Protein AF-A0A239FRS4-F1 (afdb_monomer)

Secondary structure (DSSP, 8-state):
------EEEEEEEEEEETTTTEEE-STTHHHHHHHHHHHH---EEEEEEEEEEE--PPPSSPPPPS--

Radius of gyration: 20.09 Å; Cα contacts (8 Å, |Δi|>4): 96; chains: 1; bounding box: 48×32×46 Å

Foldseek 3Di:
DPPDWPKDKDKWKKKFFPVVPDIDTDPCNVVVQVVCCVVPVTDMDMDMDIDMDTHPDDDPDPDPDPPD

Solvent-accessible surface area (backbone atoms only — not comparable to full-atom values): 4317 Å² total; per-residue (Å²): 130,85,78,74,72,52,64,51,75,50,75,51,28,36,15,29,26,77,87,77,72,46,78,37,69,44,92,56,14,57,60,52,28,50,52,46,24,75,74,67,73,48,68,53,50,70,50,75,48,79,47,77,48,76,51,90,69,81,72,94,61,83,81,71,76,91,81,123

Structure (mmCIF, N/CA/C/O backbone):
data_AF-A0A239FRS4-F1
#
_entry.id   AF-A0A239FRS4-F1
#
loop_
_atom_site.group_PDB
_atom_site.id
_atom_site.type_symbol
_atom_site.label_atom_id
_atom_site.label_alt_id
_atom_site.label_comp_id
_atom_site.label_asym_id
_atom_site.label_entity_id
_atom_site.label_seq_id
_atom_site.pdbx_PDB_ins_code
_atom_site.Cartn_x
_atom_site.Cartn_y
_atom_site.Cartn_z
_atom_site.occupancy
_atom_site.B_iso_or_equiv
_atom_site.auth_seq_id
_atom_site.auth_comp_id
_atom_site.auth_asym_id
_atom_site.auth_atom_id
_atom_site.pdbx_PDB_model_num
ATOM 1 N N . MET A 1 1 ? -35.397 9.522 13.613 1.00 39.97 1 MET A N 1
ATOM 2 C CA . MET A 1 1 ? -34.187 9.903 12.853 1.00 39.97 1 MET A CA 1
ATOM 3 C C . MET A 1 1 ? -33.205 8.759 13.021 1.00 39.97 1 MET A C 1
ATOM 5 O O . MET A 1 1 ? -32.872 8.460 14.159 1.00 39.97 1 MET A O 1
ATOM 9 N N . ASN A 1 2 ? -32.858 8.041 11.948 1.00 47.19 2 ASN A N 1
ATOM 10 C CA . ASN A 1 2 ? -31.929 6.911 12.042 1.00 47.19 2 ASN A CA 1
ATOM 11 C C . ASN A 1 2 ? -30.571 7.446 12.504 1.00 47.19 2 ASN A C 1
ATOM 13 O O . ASN A 1 2 ? -30.000 8.303 11.832 1.00 47.19 2 ASN A O 1
ATOM 17 N N . ALA A 1 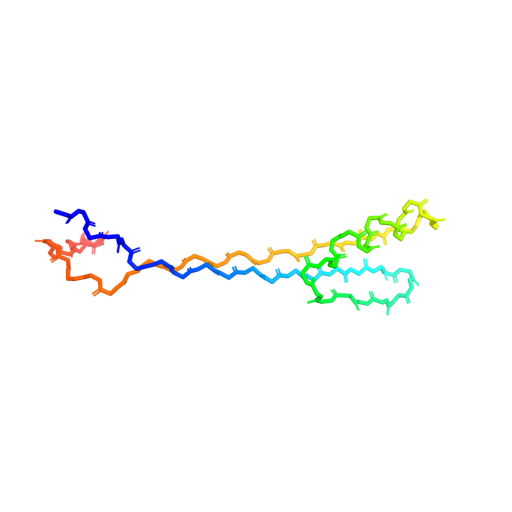3 ? -30.084 6.984 13.655 1.00 56.72 3 ALA A N 1
ATOM 18 C CA . ALA A 1 3 ? -28.741 7.300 14.107 1.00 56.72 3 ALA A CA 1
ATOM 19 C C . ALA A 1 3 ? -27.763 6.675 13.106 1.00 56.72 3 ALA A C 1
ATOM 21 O O . ALA A 1 3 ? -27.588 5.457 13.078 1.00 56.72 3 ALA A O 1
ATOM 22 N N . SER A 1 4 ? -27.181 7.492 12.228 1.00 63.06 4 SER A N 1
ATOM 23 C CA . SER A 1 4 ? -26.118 7.050 11.332 1.00 63.06 4 SER A CA 1
ATOM 24 C C . SER A 1 4 ? -25.024 6.415 12.182 1.00 63.06 4 SER A C 1
ATOM 26 O O . SER A 1 4 ? -24.444 7.078 13.041 1.00 63.06 4 SER A O 1
ATOM 28 N N . ARG A 1 5 ? -24.768 5.120 11.975 1.00 68.75 5 ARG A N 1
ATOM 29 C CA . ARG A 1 5 ? -23.682 4.395 12.639 1.00 68.75 5 ARG A CA 1
ATOM 30 C C . ARG A 1 5 ? -22.396 5.183 12.408 1.00 68.75 5 ARG A C 1
ATOM 32 O O . ARG A 1 5 ? -21.993 5.327 11.252 1.00 68.75 5 ARG A O 1
ATOM 39 N N . ALA A 1 6 ? -21.776 5.708 13.469 1.00 66.62 6 ALA A N 1
ATOM 40 C CA . ALA A 1 6 ? -20.482 6.368 13.336 1.00 66.62 6 ALA A CA 1
ATOM 41 C C . ALA A 1 6 ? -19.547 5.384 12.628 1.00 66.62 6 ALA A C 1
ATOM 43 O O . ALA A 1 6 ? -19.384 4.257 13.076 1.00 66.62 6 ALA A O 1
ATOM 44 N N . THR A 1 7 ? -19.054 5.747 11.451 1.00 83.62 7 THR A N 1
ATOM 45 C CA . THR A 1 7 ? -18.278 4.835 10.616 1.00 83.62 7 THR A CA 1
ATOM 46 C C . THR A 1 7 ? -17.055 5.587 10.152 1.00 83.62 7 THR A C 1
ATOM 48 O O . THR A 1 7 ? -17.173 6.598 9.461 1.00 83.62 7 THR A O 1
ATOM 51 N N . GLN A 1 8 ? -15.880 5.109 10.542 1.00 88.31 8 GLN A N 1
ATOM 52 C CA . GLN A 1 8 ? -14.629 5.602 9.995 1.00 88.31 8 GLN A CA 1
ATOM 53 C C . GLN A 1 8 ? -14.170 4.625 8.920 1.00 88.31 8 GLN A C 1
ATOM 55 O O . GLN A 1 8 ? -14.139 3.417 9.134 1.00 88.31 8 GLN A O 1
ATOM 60 N N . THR A 1 9 ? -13.819 5.148 7.752 1.00 91.81 9 THR A N 1
ATOM 61 C CA . THR A 1 9 ? -13.201 4.362 6.683 1.00 91.81 9 THR A CA 1
ATOM 62 C C . THR A 1 9 ? -11.855 4.975 6.354 1.00 91.81 9 THR A C 1
ATOM 64 O O . THR A 1 9 ? -11.769 6.179 6.111 1.00 91.81 9 THR A O 1
ATOM 67 N N . SER A 1 10 ? -10.806 4.162 6.331 1.00 92.88 10 SER A N 1
ATOM 68 C CA . SER A 1 10 ? -9.492 4.574 5.849 1.00 92.88 10 SER A CA 1
ATOM 69 C C . SER A 1 10 ? -8.978 3.595 4.800 1.00 92.88 10 SER A C 1
ATOM 71 O O . SER A 1 10 ? -9.267 2.397 4.827 1.00 92.88 1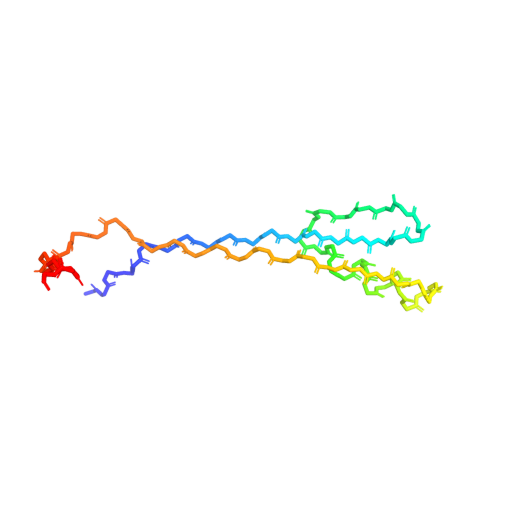0 SER A O 1
ATOM 73 N N . ARG A 1 11 ? -8.242 4.136 3.825 1.00 94.38 11 ARG A N 1
ATOM 74 C CA . ARG A 1 11 ? -7.621 3.369 2.747 1.00 94.38 11 ARG A CA 1
ATOM 75 C C . ARG A 1 11 ? -6.168 3.786 2.614 1.00 94.38 11 ARG A C 1
ATOM 77 O O . ARG A 1 11 ? -5.891 4.954 2.347 1.00 94.38 11 ARG A O 1
ATOM 84 N N . ALA A 1 12 ? -5.264 2.829 2.749 1.00 96.19 12 ALA A N 1
ATOM 85 C CA . ALA A 1 12 ? -3.853 3.007 2.441 1.00 96.19 12 ALA A CA 1
ATOM 86 C C . ALA A 1 12 ? -3.512 2.176 1.204 1.00 96.19 12 ALA A C 1
ATOM 88 O O . ALA A 1 12 ? -3.923 1.022 1.091 1.00 96.19 12 ALA A O 1
ATOM 89 N N . VAL A 1 13 ? -2.784 2.772 0.263 1.00 98.00 13 VAL A N 1
ATOM 90 C CA . VAL A 1 13 ? -2.343 2.093 -0.957 1.00 98.00 13 VAL A CA 1
ATOM 91 C C . VAL A 1 13 ? -0.837 2.231 -1.050 1.00 98.00 13 VAL A C 1
ATOM 93 O O . VAL A 1 13 ? -0.297 3.333 -0.980 1.00 98.00 13 VAL A O 1
ATOM 96 N N . THR A 1 14 ? -0.172 1.101 -1.222 1.00 98.25 14 THR A N 1
ATOM 97 C CA . THR A 1 14 ? 1.253 1.022 -1.499 1.00 98.25 14 THR A CA 1
ATOM 98 C C . THR A 1 14 ? 1.442 0.253 -2.794 1.00 98.25 14 THR A C 1
ATOM 100 O O . THR A 1 14 ? 0.749 -0.721 -3.051 1.00 98.25 14 THR A O 1
ATOM 103 N N . ALA A 1 15 ? 2.370 0.675 -3.634 1.00 98.56 15 ALA A N 1
ATOM 104 C CA . ALA A 1 15 ? 2.700 -0.040 -4.853 1.00 98.56 15 ALA A CA 1
ATOM 105 C C . ALA A 1 15 ? 4.197 0.030 -5.127 1.00 98.56 15 ALA A C 1
ATOM 107 O O . ALA A 1 15 ? 4.897 0.877 -4.565 1.00 98.56 15 ALA A O 1
ATOM 108 N N . GLY A 1 16 ? 4.693 -0.825 -6.013 1.00 98.44 16 GLY A N 1
ATOM 109 C CA . GLY A 1 16 ? 6.106 -0.827 -6.355 1.00 98.44 16 GLY A CA 1
ATOM 110 C C . GLY A 1 16 ? 6.438 -1.560 -7.641 1.00 98.44 16 GLY A C 1
ATOM 111 O O . GLY A 1 16 ? 5.588 -2.159 -8.301 1.00 98.44 16 GLY A O 1
ATOM 112 N N . CYS A 1 17 ? 7.715 -1.478 -7.998 1.00 98.69 17 CYS A N 1
ATOM 113 C CA . CYS A 1 17 ? 8.306 -2.196 -9.117 1.00 98.69 17 CYS A CA 1
ATOM 114 C C . CYS A 1 17 ? 9.598 -2.867 -8.654 1.00 98.69 17 CYS A C 1
ATOM 116 O O . CYS A 1 17 ? 10.567 -2.178 -8.323 1.00 98.69 17 CYS A O 1
ATOM 118 N N . ASP A 1 18 ? 9.636 -4.199 -8.695 1.00 94.94 18 ASP A N 1
ATOM 119 C CA . ASP A 1 18 ? 10.778 -4.982 -8.204 1.00 94.94 18 ASP A CA 1
ATOM 120 C C . ASP A 1 18 ? 12.046 -4.708 -9.020 1.00 94.94 18 ASP A C 1
ATOM 122 O O . ASP A 1 18 ? 13.144 -4.608 -8.476 1.00 94.94 18 ASP A O 1
ATOM 126 N N . ARG A 1 19 ? 11.889 -4.492 -10.332 1.00 97.50 19 ARG A N 1
ATOM 127 C CA . ARG A 1 19 ? 13.005 -4.192 -11.237 1.00 97.50 19 ARG A CA 1
ATOM 128 C C . ARG A 1 19 ? 13.620 -2.815 -10.981 1.00 97.50 19 ARG A C 1
ATOM 130 O O . ARG A 1 19 ? 14.838 -2.682 -10.992 1.00 97.50 19 ARG A O 1
ATOM 137 N N . CYS A 1 20 ? 12.793 -1.7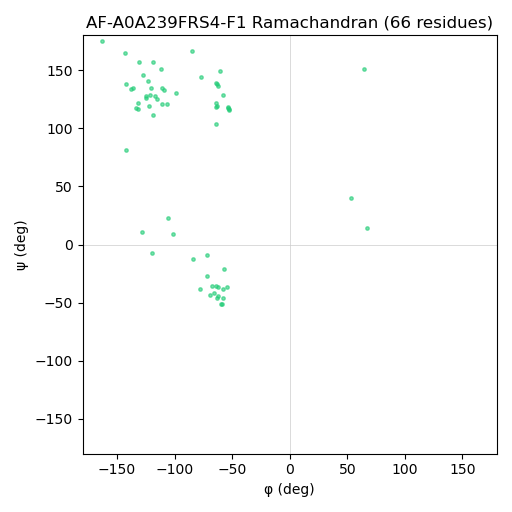91 -10.766 1.00 97.56 20 CYS A N 1
ATOM 138 C CA . CYS A 1 20 ? 13.266 -0.423 -10.519 1.00 97.56 20 CYS A CA 1
ATOM 139 C C . CYS A 1 20 ? 13.639 -0.173 -9.053 1.00 97.56 20 CYS A C 1
ATOM 141 O O . CYS A 1 20 ? 14.245 0.855 -8.765 1.00 97.56 20 CYS A O 1
ATOM 143 N N . ARG A 1 21 ? 13.273 -1.083 -8.137 1.00 97.06 21 ARG A N 1
ATOM 144 C CA . ARG A 1 21 ? 13.420 -0.915 -6.682 1.00 97.06 21 ARG A CA 1
ATOM 145 C C . ARG A 1 21 ? 12.782 0.386 -6.175 1.00 97.06 21 ARG A C 1
ATOM 147 O O . ARG A 1 21 ? 13.338 1.066 -5.319 1.00 97.06 21 ARG A O 1
ATOM 154 N N . THR A 1 22 ? 11.616 0.735 -6.723 1.00 96.94 22 THR A N 1
ATOM 155 C CA . THR A 1 22 ? 10.847 1.932 -6.339 1.00 96.94 22 THR A CA 1
ATOM 156 C C . THR A 1 22 ? 9.550 1.556 -5.630 1.00 96.94 22 THR A C 1
ATOM 158 O O . THR A 1 22 ? 8.983 0.488 -5.886 1.00 96.94 22 THR A O 1
ATOM 161 N N . LYS A 1 23 ? 9.090 2.450 -4.749 1.00 98.00 23 LYS A N 1
ATOM 162 C CA . LYS A 1 23 ? 7.881 2.305 -3.937 1.00 98.00 23 LYS A CA 1
ATOM 163 C C . LYS A 1 23 ? 7.088 3.612 -3.938 1.00 98.00 23 LYS A C 1
ATOM 165 O O . LYS A 1 23 ? 7.651 4.683 -3.727 1.00 98.00 23 LYS A O 1
ATOM 170 N N . TRP A 1 24 ? 5.778 3.506 -4.122 1.00 98.06 24 TR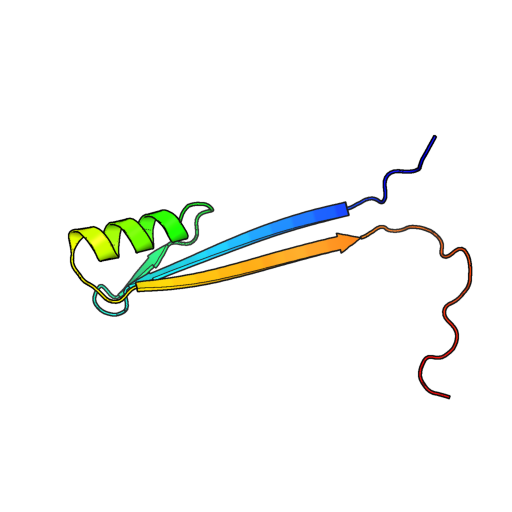P A N 1
ATOM 171 C CA . TRP A 1 24 ? 4.819 4.609 -4.102 1.00 98.06 24 TRP A CA 1
ATOM 172 C C . TRP A 1 24 ? 3.781 4.354 -3.001 1.00 98.06 24 TRP A C 1
ATOM 174 O O . TRP A 1 24 ? 3.297 3.233 -2.880 1.00 98.06 24 TRP A O 1
ATOM 184 N N . THR A 1 25 ? 3.440 5.359 -2.191 1.00 96.88 25 THR A N 1
ATOM 185 C CA . THR A 1 25 ? 2.596 5.199 -0.977 1.00 96.88 25 THR A CA 1
ATOM 186 C C . THR A 1 25 ? 1.408 6.164 -0.903 1.00 96.88 25 THR A C 1
ATOM 188 O O . THR A 1 25 ? 0.763 6.312 0.132 1.00 96.88 25 THR A O 1
ATOM 191 N N . SER A 1 26 ? 1.118 6.866 -1.992 1.00 94.25 26 SER A N 1
ATOM 192 C CA . SER A 1 26 ? 0.003 7.805 -2.091 1.00 94.25 26 SER A CA 1
ATOM 193 C C . SER A 1 26 ? -1.308 7.104 -2.462 1.00 94.25 26 SER A C 1
ATOM 195 O O . SER A 1 26 ? -1.326 5.982 -2.967 1.00 94.25 26 SER A O 1
ATOM 197 N N . ALA A 1 27 ? -2.435 7.808 -2.313 1.00 92.06 27 ALA A N 1
ATOM 198 C CA . ALA A 1 27 ? -3.756 7.295 -2.695 1.00 92.06 27 ALA A CA 1
ATOM 199 C C . ALA A 1 27 ? -3.866 6.873 -4.179 1.00 92.06 27 ALA A C 1
ATOM 201 O O . ALA A 1 27 ? -4.751 6.086 -4.520 1.00 92.06 27 ALA A O 1
ATOM 202 N N . ASN A 1 28 ? -2.976 7.378 -5.046 1.00 96.38 28 ASN A N 1
ATOM 203 C CA . ASN A 1 28 ? -2.879 7.042 -6.469 1.00 96.38 28 ASN A CA 1
ATOM 204 C C . ASN A 1 28 ? -1.745 6.051 -6.807 1.00 96.38 28 ASN A C 1
ATOM 206 O O . ASN A 1 28 ? -1.488 5.830 -7.990 1.00 96.38 28 ASN A O 1
ATOM 210 N N . ALA A 1 29 ? -1.070 5.446 -5.822 1.00 98.25 29 ALA A N 1
ATOM 211 C CA . ALA A 1 29 ? 0.066 4.545 -6.051 1.00 98.25 29 ALA A CA 1
ATOM 212 C C . ALA A 1 29 ? -0.263 3.381 -7.008 1.00 98.25 29 ALA A C 1
ATOM 214 O O . ALA A 1 29 ? 0.553 3.037 -7.859 1.00 98.25 29 ALA A O 1
ATOM 215 N N . GLN A 1 30 ? -1.486 2.842 -6.943 1.00 98.12 30 GLN A N 1
ATOM 216 C CA . GLN A 1 30 ? -1.976 1.828 -7.885 1.00 98.12 30 GLN A CA 1
ATOM 217 C C . GLN A 1 30 ? -1.926 2.312 -9.343 1.00 98.12 30 GLN A C 1
ATOM 219 O O . GLN A 1 30 ? -1.453 1.589 -10.217 1.00 98.12 30 GLN A O 1
ATOM 224 N N . ALA A 1 31 ? -2.392 3.535 -9.612 1.00 98.19 31 ALA A N 1
ATOM 225 C CA . ALA A 1 31 ? -2.402 4.091 -10.964 1.00 98.19 31 ALA A CA 1
ATOM 226 C C . ALA A 1 31 ? -0.978 4.351 -11.475 1.00 98.19 31 ALA A C 1
ATOM 228 O O . ALA A 1 31 ? -0.693 4.139 -12.652 1.00 98.19 31 ALA A O 1
ATOM 229 N N . VAL A 1 32 ? -0.071 4.769 -10.586 1.00 98.38 32 VAL A N 1
ATOM 230 C CA . VAL A 1 32 ? 1.348 4.948 -10.922 1.00 98.38 32 VAL A CA 1
ATOM 231 C C . VAL A 1 32 ? 1.983 3.615 -11.312 1.00 98.38 32 VAL A C 1
ATOM 233 O O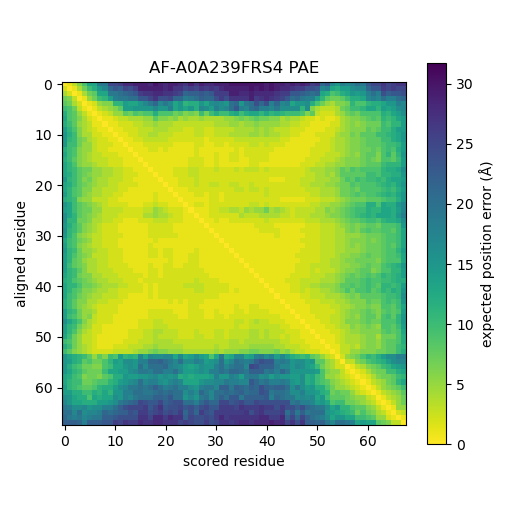 . VAL A 1 32 ? 2.652 3.547 -12.340 1.00 98.38 32 VAL A O 1
ATOM 236 N N . ALA A 1 33 ? 1.733 2.552 -10.546 1.00 98.50 33 ALA A N 1
ATOM 237 C CA . ALA A 1 33 ? 2.241 1.221 -10.858 1.00 98.50 33 ALA A CA 1
ATOM 238 C C . ALA A 1 33 ? 1.695 0.683 -12.188 1.00 98.50 33 ALA A C 1
ATOM 240 O O . ALA A 1 33 ? 2.480 0.201 -13.000 1.00 98.50 33 ALA A O 1
ATOM 241 N N . ALA A 1 34 ? 0.392 0.840 -12.452 1.00 98.50 34 ALA A N 1
ATOM 242 C CA . ALA A 1 34 ? -0.212 0.455 -13.729 1.00 98.50 34 ALA A CA 1
ATOM 243 C C . ALA A 1 34 ? 0.435 1.201 -14.906 1.00 98.50 34 ALA A C 1
ATOM 245 O O . ALA A 1 34 ? 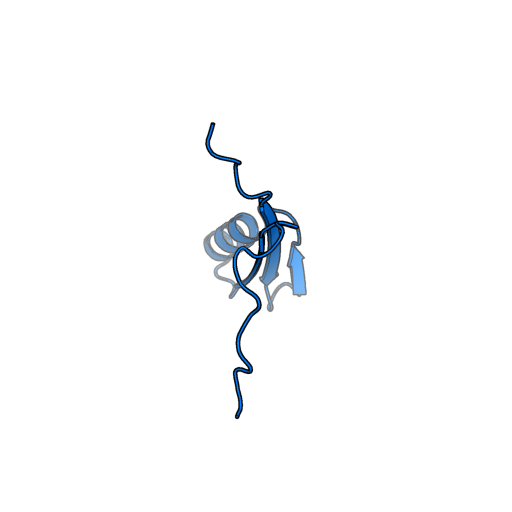0.968 0.575 -15.817 1.00 98.50 34 ALA A O 1
ATOM 246 N N . LYS A 1 35 ? 0.524 2.536 -14.827 1.00 98.56 35 LYS A N 1
ATOM 247 C CA . LYS A 1 35 ? 1.185 3.341 -15.863 1.00 98.56 35 LYS A CA 1
ATOM 248 C C . LYS A 1 35 ? 2.647 2.934 -16.065 1.00 98.56 35 LYS A C 1
ATOM 250 O O . LYS A 1 35 ? 3.137 2.931 -17.193 1.00 98.56 35 LYS A O 1
ATOM 255 N N . HIS A 1 36 ? 3.358 2.612 -14.985 1.00 98.56 36 HIS A N 1
ATOM 256 C CA . HIS A 1 36 ? 4.748 2.162 -15.046 1.00 98.56 36 HIS A CA 1
ATOM 257 C C . HIS A 1 36 ? 4.877 0.805 -15.751 1.00 98.56 36 HIS A C 1
ATOM 259 O O . HIS A 1 36 ? 5.778 0.631 -16.571 1.00 98.56 36 HIS A O 1
ATOM 265 N N . HIS A 1 37 ? 3.968 -0.134 -15.476 1.00 98.31 37 HIS A N 1
ATOM 266 C CA . HIS A 1 37 ? 3.887 -1.395 -16.210 1.00 98.31 37 HIS A CA 1
ATOM 267 C C . HIS A 1 37 ? 3.625 -1.155 -17.699 1.00 98.31 37 HIS A C 1
ATOM 269 O O . HIS A 1 37 ? 4.403 -1.628 -18.521 1.00 98.31 37 HIS A O 1
ATOM 275 N N . ASP A 1 38 ? 2.614 -0.359 -18.040 1.00 98.69 38 ASP A N 1
ATOM 276 C CA . ASP A 1 38 ? 2.236 -0.096 -19.434 1.00 98.69 38 ASP A CA 1
ATOM 277 C C . ASP A 1 38 ? 3.361 0.596 -20.221 1.00 98.69 38 ASP A C 1
ATOM 279 O O . ASP A 1 38 ? 3.578 0.315 -21.397 1.00 98.69 38 ASP A O 1
ATOM 283 N N . THR A 1 39 ? 4.109 1.488 -19.565 1.00 98.56 39 THR A N 1
ATOM 284 C CA . THR A 1 39 ? 5.189 2.254 -20.208 1.00 98.56 39 THR A CA 1
ATOM 285 C C . THR A 1 39 ? 6.462 1.425 -20.399 1.00 98.56 39 THR A C 1
ATOM 287 O O . THR A 1 39 ? 7.150 1.587 -21.405 1.00 98.56 39 THR A O 1
ATOM 290 N N . TYR A 1 40 ? 6.815 0.567 -19.434 1.00 98.12 40 TYR A N 1
ATOM 291 C CA . TYR A 1 40 ? 8.137 -0.081 -19.388 1.00 98.12 40 TYR A CA 1
ATOM 292 C C . TYR A 1 40 ? 8.097 -1.616 -19.452 1.00 98.12 40 TYR A C 1
ATOM 294 O O . TYR A 1 40 ? 9.147 -2.256 -19.509 1.00 98.12 40 TYR A O 1
ATOM 302 N N . GLY A 1 41 ? 6.918 -2.237 -19.391 1.00 97.94 41 GLY A N 1
ATOM 303 C CA . GLY A 1 41 ? 6.739 -3.693 -19.346 1.00 97.94 41 GLY A CA 1
ATOM 304 C C . GLY A 1 41 ? 7.257 -4.350 -18.060 1.00 97.94 41 GLY A C 1
ATOM 305 O O . GLY A 1 41 ? 7.453 -5.563 -18.004 1.00 97.94 41 GLY A O 1
ATOM 306 N N . HIS A 1 42 ? 7.547 -3.571 -17.015 1.00 98.38 42 HIS A N 1
ATOM 307 C CA . HIS A 1 42 ? 8.095 -4.108 -15.771 1.00 98.38 42 HIS A CA 1
ATOM 308 C C . HIS A 1 42 ? 7.008 -4.776 -14.933 1.00 98.38 42 HIS A C 1
ATOM 310 O O . HIS A 1 42 ? 5.895 -4.270 -14.839 1.00 98.38 42 HIS A O 1
ATOM 316 N N . LYS A 1 43 ? 7.348 -5.864 -14.233 1.00 98.00 43 LYS A N 1
ATOM 317 C CA . LYS A 1 43 ? 6.470 -6.416 -13.197 1.00 98.00 43 LYS A CA 1
ATOM 318 C C . LYS A 1 43 ? 6.323 -5.396 -12.062 1.00 98.00 43 LYS A C 1
ATOM 320 O O . LYS A 1 43 ? 7.316 -4.978 -11.458 1.00 98.00 43 LYS A O 1
ATOM 325 N N . THR A 1 44 ? 5.087 -4.999 -11.795 1.00 98.56 44 THR A N 1
ATOM 326 C CA . THR A 1 44 ? 4.712 -4.113 -10.691 1.00 98.56 44 THR A CA 1
ATOM 327 C C . THR A 1 44 ? 3.762 -4.830 -9.743 1.00 98.56 44 THR A C 1
ATOM 329 O O . THR A 1 44 ? 3.076 -5.771 -10.141 1.00 98.56 44 THR A O 1
ATOM 332 N N . TRP A 1 45 ? 3.697 -4.375 -8.499 1.00 98.31 45 TRP A N 1
ATOM 333 C CA . TRP A 1 45 ? 2.789 -4.898 -7.481 1.00 98.31 45 TRP A CA 1
ATOM 334 C C . TRP A 1 45 ? 2.050 -3.757 -6.785 1.00 98.31 45 TRP A C 1
ATOM 336 O O . TRP A 1 45 ? 2.512 -2.614 -6.779 1.00 98.31 45 TRP A O 1
ATOM 346 N N . VAL A 1 46 ? 0.894 -4.078 -6.206 1.00 98.12 46 VAL A N 1
ATOM 347 C CA . VAL A 1 46 ? 0.054 -3.157 -5.435 1.00 98.12 46 VAL A CA 1
ATOM 348 C C . VAL A 1 46 ? -0.455 -3.891 -4.197 1.00 98.12 46 VAL A C 1
ATOM 350 O O . VAL A 1 46 ? -0.945 -5.011 -4.295 1.00 98.12 46 VAL A O 1
ATOM 353 N N . GLU A 1 47 ? -0.358 -3.236 -3.050 1.00 97.75 47 GLU A N 1
ATOM 354 C CA . GLU A 1 47 ? -0.945 -3.619 -1.772 1.00 97.75 47 GLU A CA 1
ATOM 355 C C . GLU A 1 47 ? -1.948 -2.534 -1.358 1.00 97.75 47 GLU A C 1
ATOM 357 O O . GLU A 1 47 ? -1.626 -1.342 -1.330 1.00 97.75 47 GLU A O 1
ATOM 362 N N . GLN A 1 48 ? -3.177 -2.934 -1.036 1.00 96.44 48 GLN A N 1
ATOM 363 C CA . GLN A 1 48 ? -4.214 -2.025 -0.560 1.00 96.44 48 GLN A CA 1
ATOM 364 C C . GLN A 1 48 ? -4.759 -2.514 0.778 1.00 96.44 48 GLN A C 1
ATOM 366 O O . GLN A 1 48 ? -5.249 -3.636 0.880 1.00 96.44 48 GLN A O 1
ATOM 371 N N . VAL A 1 49 ? -4.734 -1.634 1.776 1.00 95.94 49 VAL A N 1
ATOM 372 C CA . VAL A 1 49 ? -5.324 -1.867 3.096 1.00 95.94 49 VAL A CA 1
ATOM 373 C C . VAL A 1 49 ? -6.590 -1.026 3.210 1.00 95.94 49 VAL A C 1
ATOM 375 O O . VAL A 1 49 ? -6.541 0.200 3.072 1.00 95.94 49 VAL A O 1
ATOM 378 N N . LEU A 1 50 ? -7.724 -1.690 3.437 1.00 94.38 50 LEU A N 1
ATOM 379 C CA . LEU A 1 50 ? -9.016 -1.065 3.708 1.00 94.38 50 LEU A CA 1
ATOM 380 C C . LEU A 1 50 ? -9.394 -1.336 5.161 1.00 94.38 50 LEU A C 1
ATOM 382 O O . LEU A 1 50 ? -9.555 -2.488 5.557 1.00 94.38 50 LEU A O 1
ATOM 386 N N . THR A 1 51 ? -9.579 -0.266 5.922 1.00 93.81 51 THR A N 1
ATOM 387 C CA . THR A 1 51 ? -10.020 -0.335 7.312 1.00 93.81 5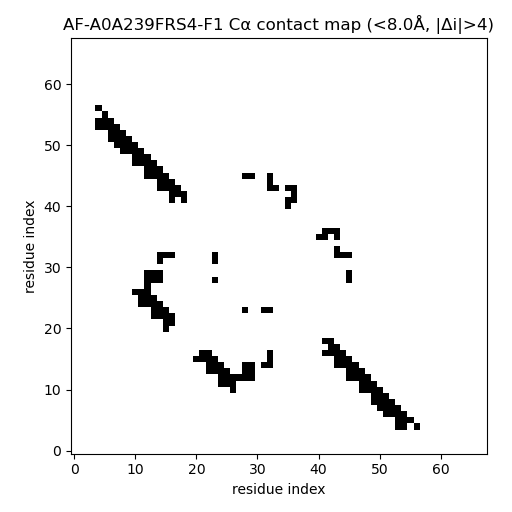1 THR A CA 1
ATOM 388 C C . THR A 1 51 ? -11.382 0.322 7.417 1.00 93.81 51 THR A C 1
ATOM 390 O O . THR A 1 51 ? -11.552 1.478 7.030 1.00 93.81 51 THR A O 1
ATOM 393 N N . ILE A 1 52 ? -12.348 -0.414 7.957 1.00 92.31 52 ILE A N 1
ATOM 394 C CA . ILE A 1 52 ? -13.681 0.095 8.267 1.00 92.31 52 ILE A CA 1
ATOM 395 C C . ILE A 1 52 ? -13.905 -0.126 9.758 1.00 92.31 52 ILE A C 1
ATOM 3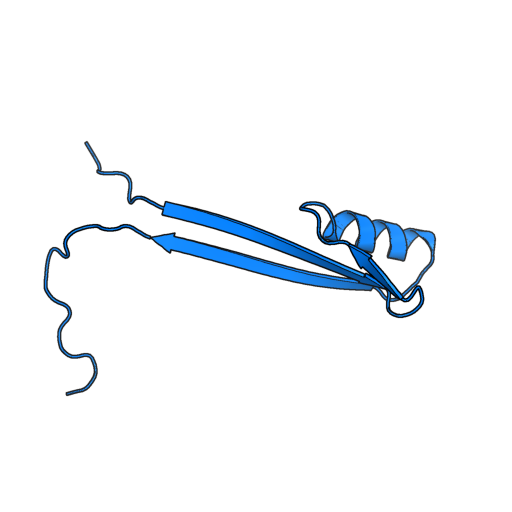97 O O . ILE A 1 52 ? -13.868 -1.259 10.233 1.00 92.31 52 ILE A O 1
ATOM 401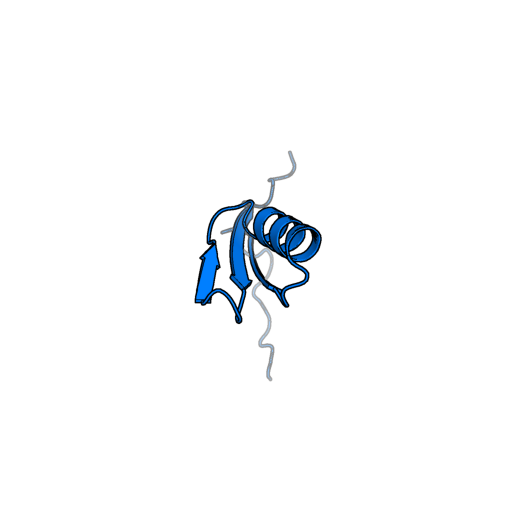 N N . GLN A 1 53 ? -14.113 0.957 10.494 1.00 90.38 53 GLN A N 1
ATOM 402 C CA . GLN A 1 53 ? -14.443 0.939 11.914 1.00 90.38 53 GLN A CA 1
ATOM 403 C C . GLN A 1 53 ? -15.895 1.362 12.074 1.00 90.38 53 GLN A C 1
ATOM 405 O O . GLN A 1 53 ? -16.319 2.359 11.487 1.00 90.38 53 GLN A O 1
ATOM 410 N N . TYR A 1 54 ? -16.647 0.614 12.876 1.00 85.81 54 TYR A N 1
ATOM 411 C CA . TYR A 1 54 ? -18.057 0.874 13.118 1.00 85.81 54 TYR A CA 1
ATOM 412 C C . TYR A 1 54 ? -18.320 1.170 14.595 1.00 85.81 54 TYR A C 1
ATOM 414 O O . TYR A 1 54 ? -18.318 0.243 15.392 1.00 85.81 54 TYR A O 1
ATOM 422 N N . GLY A 1 55 ? -18.670 2.419 14.889 1.00 73.75 55 GLY A N 1
ATOM 423 C CA . GLY A 1 55 ? -19.474 2.887 16.019 1.00 73.75 55 GLY A CA 1
ATOM 424 C C . GLY A 1 55 ? -18.921 2.700 17.434 1.00 73.75 55 GLY A C 1
ATOM 425 O O . GLY A 1 55 ? -18.287 1.707 17.742 1.00 73.75 55 GLY A O 1
ATOM 426 N N . ASP A 1 56 ? -19.324 3.611 18.326 1.00 67.94 56 ASP A N 1
ATOM 427 C CA . ASP A 1 56 ? -19.244 3.474 19.795 1.00 67.94 56 ASP A CA 1
ATOM 428 C C . ASP A 1 56 ? -20.637 3.208 20.408 1.00 67.94 56 ASP A C 1
ATOM 430 O O . ASP A 1 56 ? -20.934 3.566 21.549 1.00 67.94 56 ASP A O 1
ATOM 434 N N . GLY A 1 57 ? -21.564 2.679 19.601 1.00 67.12 57 GLY A N 1
ATOM 435 C CA . GLY A 1 57 ? -22.964 2.525 19.989 1.00 67.12 57 GLY A CA 1
ATOM 436 C C . GLY A 1 57 ? -23.119 1.596 21.191 1.00 67.12 57 GLY A C 1
ATOM 437 O O . GLY A 1 57 ? -22.509 0.528 21.230 1.00 67.12 57 GLY A O 1
ATOM 438 N N . LYS A 1 58 ? -23.974 1.977 22.152 1.00 68.69 58 LYS A N 1
ATOM 439 C CA . LYS A 1 58 ? -24.387 1.057 23.217 1.00 68.69 58 LYS A CA 1
ATOM 440 C C . LYS A 1 58 ? -25.038 -0.178 22.581 1.00 68.69 58 LYS A C 1
ATOM 442 O O . LYS A 1 58 ? -25.938 -0.000 21.756 1.00 68.69 58 LYS A O 1
ATOM 447 N N . PRO A 1 59 ? -24.610 -1.396 22.944 1.00 74.94 59 PRO A N 1
ATOM 448 C CA . PRO A 1 59 ? -25.266 -2.601 22.465 1.00 74.94 59 PRO A CA 1
ATOM 449 C C . PRO A 1 59 ? -26.713 -2.636 22.975 1.00 74.94 59 PRO A C 1
ATOM 451 O O . PRO A 1 59 ? -26.977 -2.293 24.126 1.00 74.94 59 PRO A O 1
ATOM 454 N N . GLU A 1 60 ? -27.655 -3.034 22.119 1.00 72.25 60 GLU A N 1
ATOM 455 C CA . GLU A 1 60 ? -29.060 -3.247 22.509 1.00 72.25 60 GLU A CA 1
ATOM 456 C C . GLU A 1 60 ? -29.219 -4.510 23.372 1.00 72.25 60 GLU A C 1
ATOM 458 O O . GLU A 1 60 ? -30.105 -4.602 24.215 1.00 72.25 60 GLU A O 1
ATOM 463 N N . THR A 1 61 ? -28.315 -5.472 23.197 1.00 78.06 61 THR A N 1
ATOM 464 C CA . THR A 1 61 ? -28.210 -6.711 23.972 1.00 78.06 61 THR A CA 1
ATOM 465 C C . THR A 1 61 ? -26.739 -7.042 24.179 1.00 78.06 61 THR A C 1
ATOM 467 O O . THR A 1 61 ? -25.933 -6.883 23.261 1.00 78.06 61 THR A O 1
ATOM 470 N N . GLU A 1 62 ? -26.372 -7.487 25.383 1.00 76.88 62 GLU A N 1
ATOM 471 C CA . GLU A 1 62 ? -25.012 -7.970 25.624 1.00 76.88 62 GLU A CA 1
ATOM 472 C C . GLU A 1 62 ? -24.743 -9.210 24.774 1.00 76.88 62 GLU A C 1
ATOM 474 O O . GLU A 1 62 ? -25.608 -10.072 24.602 1.00 76.88 62 GLU A O 1
ATOM 479 N N . GLN A 1 63 ? -23.541 -9.277 24.208 1.00 72.31 63 GLN A N 1
ATOM 480 C CA . GLN A 1 63 ? -23.141 -10.391 23.370 1.00 72.31 63 GLN A CA 1
ATOM 481 C C . GLN A 1 63 ? -23.106 -11.667 24.229 1.00 72.31 63 GLN A C 1
ATOM 483 O O . GLN A 1 63 ? -22.328 -11.718 25.185 1.00 72.31 63 GLN A O 1
ATOM 488 N N . PRO A 1 64 ? -23.916 -12.701 23.925 1.00 73.56 64 PRO A N 1
ATOM 489 C CA . PRO A 1 64 ? -23.813 -13.970 24.633 1.00 73.56 64 PRO A CA 1
ATOM 490 C C . PRO A 1 64 ? -22.411 -14.553 24.428 1.00 73.56 64 PRO A C 1
ATOM 492 O O . PRO A 1 64 ? -21.782 -14.324 23.390 1.00 73.56 64 PRO A O 1
ATOM 495 N N . ALA A 1 65 ? -21.910 -15.295 25.420 1.00 75.06 65 ALA A N 1
ATOM 496 C CA . ALA A 1 65 ? -20.600 -15.931 25.336 1.00 75.06 65 ALA A CA 1
ATOM 497 C C . ALA A 1 65 ? -20.514 -16.765 24.047 1.00 75.06 65 ALA A C 1
ATOM 499 O O . ALA A 1 65 ? -21.273 -17.711 23.858 1.00 75.06 65 ALA A O 1
ATOM 500 N N . LEU A 1 66 ? -19.604 -16.388 23.144 1.00 65.75 66 LEU A N 1
ATOM 501 C CA . LEU A 1 66 ? -19.459 -17.048 21.840 1.00 65.75 66 LEU A CA 1
ATOM 502 C C . LEU A 1 66 ? -18.836 -18.447 21.935 1.00 65.75 66 LEU A C 1
ATOM 504 O O . LEU A 1 66 ? -18.825 -19.173 20.947 1.00 65.75 66 LEU A O 1
ATOM 508 N N . PHE A 1 67 ? -18.332 -18.818 23.112 1.00 66.75 67 PHE A N 1
ATOM 509 C CA . PHE A 1 67 ? -17.703 -20.105 23.376 1.00 66.75 67 PHE A CA 1
ATOM 510 C C . PHE A 1 67 ? -18.095 -20.569 24.784 1.00 66.75 67 PHE A C 1
ATOM 512 O O . PHE A 1 67 ? -17.365 -20.334 25.747 1.00 66.75 67 PHE A O 1
ATOM 519 N N . GLY A 1 68 ? -19.292 -21.145 24.895 1.00 55.06 68 GLY A N 1
ATOM 520 C CA . GLY A 1 68 ? -19.738 -21.944 26.039 1.00 55.06 68 GLY A CA 1
ATOM 521 C C . GLY A 1 68 ? -19.800 -23.414 25.659 1.00 55.06 68 GLY A C 1
ATOM 522 O O . GLY A 1 68 ? -20.087 -23.682 24.470 1.00 55.06 68 GLY A O 1
#

Organism: NCBI:txid398843

pLDDT: mean 87.44, std 14.78, range [39.97, 98.69]

Mean predicted aligned error: 7.65 Å

Sequence (68 aa):
MNASRATQTSRAVTAGCDRCRTKWTSANAQAVAAKHHDTYGHKTWVEQVLTIQYGDGKPETEQPALFG

Nearest PDB structures (foldseek):
  8csp-assembly1_H  TM=2.160E-01  e=8.431E+00  Homo sapiens